Protein AF-W1YQV9-F1 (afdb_monomer_lite)

Structure (mmCIF, N/CA/C/O backbone):
data_AF-W1YQV9-F1
#
_entry.id   AF-W1YQV9-F1
#
loop_
_atom_site.group_PDB
_atom_site.id
_atom_site.type_symbol
_atom_site.label_atom_id
_atom_site.label_alt_id
_atom_site.label_comp_id
_atom_site.label_asym_id
_atom_site.label_entity_id
_atom_site.label_seq_id
_atom_site.pdbx_PDB_ins_code
_atom_site.Cartn_x
_atom_site.Cartn_y
_atom_site.Cartn_z
_atom_site.occupancy
_atom_site.B_iso_or_equiv
_atom_site.auth_seq_id
_atom_site.auth_comp_id
_atom_site.auth_asym_id
_atom_site.auth_atom_id
_atom_site.pdbx_PDB_model_num
ATOM 1 N N . GLY A 1 1 ? -14.331 13.072 14.567 1.00 73.38 1 GLY A N 1
ATOM 2 C CA . GLY A 1 1 ? -13.737 12.797 13.239 1.00 73.38 1 GLY A CA 1
ATOM 3 C C . GLY A 1 1 ? -13.596 11.299 13.041 1.00 73.38 1 GLY A C 1
ATOM 4 O O . GLY A 1 1 ? -13.651 10.579 14.029 1.00 73.38 1 GLY A O 1
ATOM 5 N N . ARG A 1 2 ? -13.445 10.822 11.799 1.00 82.69 2 ARG A N 1
ATOM 6 C CA . ARG A 1 2 ? -13.126 9.414 11.493 1.00 82.69 2 ARG A CA 1
ATOM 7 C C . ARG A 1 2 ? -11.724 9.350 10.889 1.00 82.69 2 ARG A C 1
ATOM 9 O O . ARG A 1 2 ? -11.418 10.165 10.026 1.00 82.69 2 ARG A O 1
ATOM 16 N N . ILE A 1 3 ? -10.904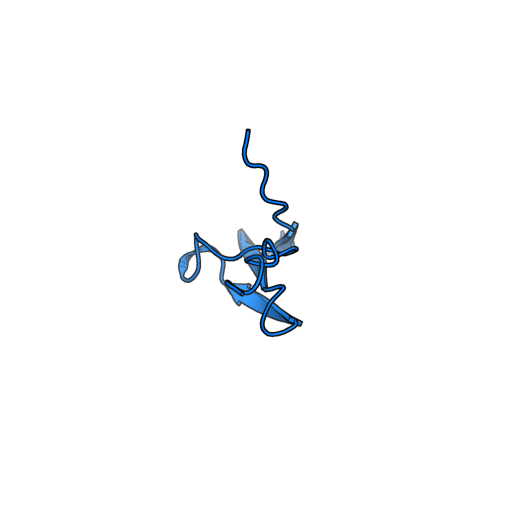 8.414 11.355 1.00 86.50 3 ILE A N 1
ATOM 17 C CA . ILE A 1 3 ? -9.545 8.159 10.862 1.00 86.50 3 ILE A CA 1
ATOM 18 C C . ILE A 1 3 ? -9.494 6.700 10.407 1.00 86.50 3 ILE A C 1
ATOM 20 O O . ILE A 1 3 ? -10.056 5.834 11.077 1.00 86.50 3 ILE A O 1
ATOM 24 N N . ALA A 1 4 ? -8.837 6.444 9.279 1.00 89.88 4 ALA A N 1
ATOM 25 C CA . ALA A 1 4 ? -8.553 5.107 8.772 1.00 89.88 4 ALA A CA 1
ATOM 26 C C . ALA A 1 4 ? -7.038 4.950 8.610 1.00 89.88 4 ALA A C 1
ATOM 28 O O . ALA A 1 4 ? -6.377 5.867 8.118 1.00 89.88 4 ALA A O 1
ATOM 29 N N . LEU A 1 5 ? -6.494 3.806 9.035 1.00 93.62 5 LEU A N 1
ATOM 30 C CA . LEU A 1 5 ? -5.086 3.480 8.825 1.00 93.62 5 LEU A CA 1
ATOM 31 C C . LEU A 1 5 ? -4.950 2.556 7.616 1.00 93.62 5 LEU A C 1
ATOM 33 O O . LEU A 1 5 ? -5.493 1.450 7.605 1.00 93.62 5 LEU A O 1
ATOM 37 N N . HIS A 1 6 ? -4.184 3.006 6.629 1.00 95.50 6 HIS A N 1
ATOM 38 C CA . HIS A 1 6 ? -3.815 2.232 5.449 1.00 95.50 6 HIS A CA 1
ATOM 39 C C . HIS A 1 6 ? -2.323 1.893 5.517 1.00 95.50 6 HIS A C 1
ATOM 41 O O . HIS A 1 6 ? -1.528 2.691 6.010 1.00 95.50 6 HIS A O 1
ATOM 47 N N . GLY A 1 7 ? -1.950 0.710 5.032 1.00 96.00 7 GLY A N 1
ATOM 48 C CA . GLY A 1 7 ? -0.560 0.264 4.969 1.00 96.00 7 GLY A CA 1
ATOM 49 C C . GLY A 1 7 ? -0.304 -0.447 3.651 1.00 96.00 7 GLY A C 1
ATOM 50 O O . GLY A 1 7 ? -1.008 -1.409 3.335 1.00 96.00 7 GLY A O 1
ATOM 51 N N . TRP A 1 8 ? 0.666 0.044 2.882 1.00 98.00 8 TRP A N 1
ATOM 52 C CA . TRP A 1 8 ? 0.979 -0.438 1.537 1.00 98.00 8 TRP A CA 1
ATOM 53 C C . TRP A 1 8 ? 2.465 -0.776 1.401 1.00 98.00 8 TRP A C 1
ATOM 55 O O . TRP A 1 8 ? 3.308 -0.184 2.072 1.00 98.00 8 TRP A O 1
ATOM 65 N N . VAL A 1 9 ? 2.768 -1.707 0.503 1.00 98.12 9 VAL A N 1
ATOM 66 C CA . VAL A 1 9 ? 4.114 -2.060 0.051 1.00 98.12 9 VAL A CA 1
ATOM 67 C C . VAL A 1 9 ? 4.220 -1.663 -1.414 1.00 98.12 9 VAL A C 1
ATOM 69 O O . VAL A 1 9 ? 3.386 -2.063 -2.227 1.00 98.12 9 VAL A O 1
ATOM 72 N N . TYR A 1 10 ? 5.230 -0.859 -1.729 1.00 98.25 10 TYR A N 1
ATOM 73 C CA . TYR A 1 10 ? 5.581 -0.505 -3.097 1.00 98.25 10 TYR A CA 1
ATOM 74 C C . TYR A 1 10 ? 6.715 -1.409 -3.568 1.00 98.25 10 TYR A C 1
ATOM 76 O O . TYR A 1 10 ? 7.768 -1.467 -2.931 1.00 98.25 10 TYR A O 1
ATOM 84 N N . ASP A 1 11 ? 6.487 -2.101 -4.674 1.00 97.94 11 ASP A N 1
ATOM 85 C CA . ASP A 1 11 ? 7.514 -2.864 -5.362 1.00 97.94 11 ASP A CA 1
ATOM 86 C C . ASP A 1 11 ? 8.223 -1.954 -6.376 1.00 97.94 11 ASP A C 1
ATOM 88 O O . ASP A 1 11 ? 7.603 -1.449 -7.311 1.00 97.94 11 ASP A O 1
ATOM 92 N N . ILE A 1 12 ? 9.519 -1.703 -6.165 1.00 97.44 12 ILE A N 1
ATOM 93 C CA . ILE A 1 12 ? 10.282 -0.724 -6.959 1.00 97.44 12 ILE A CA 1
ATOM 94 C C . ILE A 1 12 ? 10.504 -1.208 -8.394 1.00 97.44 12 ILE A C 1
ATOM 96 O O . ILE A 1 12 ? 10.488 -0.395 -9.315 1.00 97.44 12 ILE A O 1
ATOM 100 N N . GLU A 1 13 ? 10.709 -2.509 -8.581 1.00 98.19 13 GLU A N 1
ATOM 101 C CA . GLU A 1 13 ? 11.027 -3.096 -9.882 1.00 98.19 13 GLU A CA 1
ATOM 102 C C . GLU A 1 13 ? 9.822 -3.065 -10.832 1.00 98.19 13 GLU A C 1
ATOM 104 O O . GLU A 1 13 ? 9.953 -2.667 -11.988 1.00 98.19 13 GLU A O 1
ATOM 109 N N . SER A 1 14 ? 8.636 -3.430 -10.342 1.00 96.94 14 SER A N 1
ATOM 110 C CA . SER A 1 14 ? 7.405 -3.500 -11.140 1.00 96.94 14 SER A CA 1
ATOM 111 C C . SER A 1 14 ? 6.536 -2.243 -11.070 1.00 96.94 14 SER A C 1
ATOM 113 O O . SER A 1 14 ? 5.618 -2.090 -11.876 1.00 96.94 14 SER A O 1
ATOM 115 N N . GLY A 1 15 ? 6.763 -1.365 -10.090 1.00 97.25 15 GLY A N 1
ATOM 116 C CA . GLY A 1 15 ? 5.894 -0.221 -9.802 1.00 97.25 15 GLY A CA 1
ATOM 117 C C . GLY A 1 15 ? 4.539 -0.599 -9.189 1.00 97.25 15 GLY A C 1
ATOM 118 O O . GLY A 1 15 ? 3.640 0.241 -9.097 1.00 97.25 15 GLY A O 1
ATOM 119 N N . SER A 1 16 ? 4.359 -1.857 -8.779 1.00 97.88 16 SER A N 1
ATOM 120 C CA . SER A 1 16 ? 3.105 -2.341 -8.200 1.00 97.88 16 SER A CA 1
ATOM 121 C C . SER A 1 16 ? 2.945 -1.904 -6.744 1.00 97.88 16 SER A C 1
ATOM 123 O O . SER A 1 16 ? 3.912 -1.812 -5.990 1.00 97.88 16 SER A O 1
ATOM 125 N N . ILE A 1 17 ? 1.697 -1.690 -6.318 1.00 98.44 17 ILE A N 1
ATOM 126 C CA . ILE A 1 17 ? 1.363 -1.409 -4.916 1.00 98.44 17 ILE A CA 1
ATOM 127 C C . ILE A 1 17 ? 0.470 -2.522 -4.372 1.00 98.44 17 ILE A C 1
ATOM 129 O O . ILE A 1 17 ? -0.658 -2.719 -4.837 1.00 98.44 17 ILE A O 1
ATOM 133 N N . ALA A 1 18 ? 0.960 -3.211 -3.346 1.00 98.31 18 ALA A N 1
ATOM 134 C CA . ALA A 1 18 ? 0.191 -4.169 -2.569 1.00 98.31 18 ALA A CA 1
ATOM 135 C C . ALA A 1 18 ? -0.291 -3.509 -1.274 1.00 98.31 18 ALA A C 1
ATOM 137 O O . ALA A 1 18 ? 0.483 -2.889 -0.550 1.00 98.31 18 ALA A O 1
ATOM 138 N N . ALA A 1 19 ? -1.572 -3.639 -0.965 1.00 98.38 19 ALA A N 1
ATOM 139 C CA . ALA A 1 19 ? -2.192 -3.039 0.200 1.00 98.38 19 ALA A CA 1
ATOM 140 C C . ALA A 1 19 ? -2.612 -4.104 1.210 1.00 98.38 19 ALA A C 1
ATOM 142 O O . ALA A 1 19 ? -3.167 -5.133 0.832 1.00 98.38 19 AL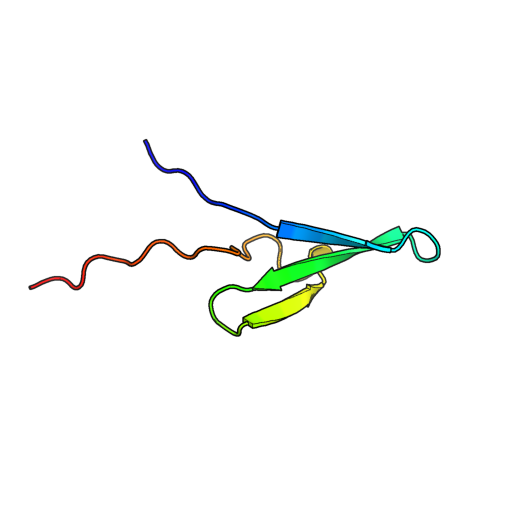A A O 1
ATOM 143 N N . PHE A 1 20 ? -2.344 -3.860 2.492 1.00 98.06 20 PHE A N 1
ATOM 144 C CA 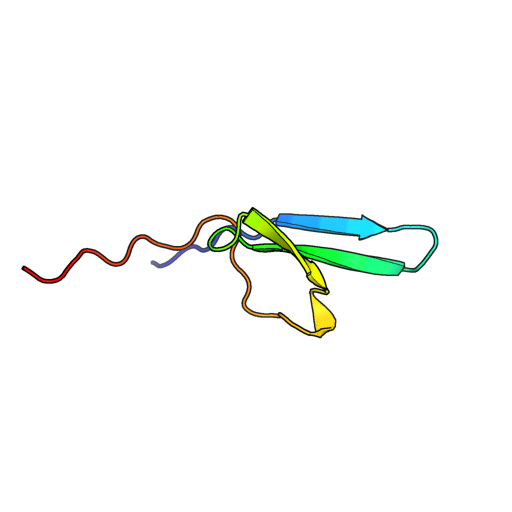. PHE A 1 20 ? -2.702 -4.795 3.552 1.00 98.06 20 PHE A CA 1
ATOM 145 C C . PHE A 1 20 ? -4.188 -4.683 3.902 1.00 98.06 20 PHE A C 1
ATOM 147 O O . PHE A 1 20 ? -4.655 -3.636 4.361 1.00 98.06 20 PHE A O 1
ATOM 154 N N . ASP A 1 21 ? -4.920 -5.776 3.707 1.00 96.56 21 ASP A N 1
ATOM 155 C CA . ASP A 1 21 ? -6.300 -5.936 4.144 1.00 96.56 21 ASP A CA 1
ATOM 156 C C . ASP A 1 21 ? -6.352 -6.443 5.582 1.00 96.56 21 ASP A C 1
ATOM 158 O O . ASP A 1 21 ? -6.055 -7.602 5.865 1.00 96.56 21 ASP A O 1
ATOM 162 N N . GLY A 1 22 ? -6.779 -5.580 6.503 1.00 93.88 22 GLY A N 1
ATOM 163 C CA . GLY A 1 22 ? -6.928 -5.930 7.910 1.00 93.88 22 GLY A CA 1
ATOM 164 C C . GLY A 1 22 ? -8.039 -6.944 8.191 1.00 93.88 22 GLY A C 1
ATOM 165 O O . GLY A 1 22 ? -8.001 -7.587 9.241 1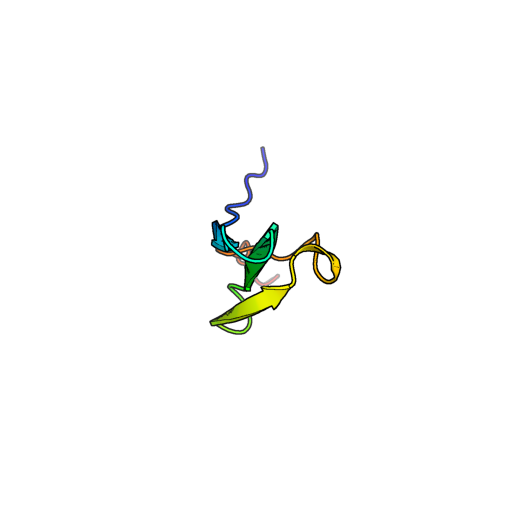.00 93.88 22 GLY A O 1
ATOM 166 N N . ALA A 1 23 ? -9.011 -7.116 7.285 1.00 92.88 23 ALA A N 1
ATOM 167 C CA . ALA A 1 23 ? -10.086 -8.094 7.448 1.00 92.88 23 ALA A CA 1
ATOM 168 C C . ALA A 1 23 ? -9.598 -9.517 7.148 1.00 92.88 23 ALA A C 1
ATOM 170 O O . ALA A 1 23 ? -9.803 -10.426 7.952 1.00 92.88 23 ALA A O 1
ATOM 171 N N . THR A 1 24 ? -8.922 -9.703 6.014 1.00 94.88 24 THR A N 1
ATOM 172 C CA . THR A 1 24 ? -8.419 -11.018 5.575 1.00 94.88 24 THR A CA 1
ATOM 173 C C . THR A 1 24 ? -6.986 -11.306 6.022 1.00 94.88 24 THR A C 1
ATOM 175 O O . THR A 1 24 ? -6.547 -12.456 5.972 1.00 94.88 24 THR A O 1
ATOM 178 N N . ARG A 1 25 ? -6.260 -10.284 6.495 1.00 94.88 25 ARG A N 1
ATOM 179 C CA . ARG A 1 25 ? -4.821 -10.310 6.815 1.00 94.88 25 ARG A CA 1
ATOM 180 C C . ARG A 1 25 ? -3.955 -10.714 5.623 1.00 94.88 25 ARG A C 1
ATOM 182 O O . ARG A 1 25 ? -2.961 -11.417 5.788 1.00 94.88 25 ARG A O 1
ATOM 189 N N . GLN A 1 26 ? -4.340 -10.274 4.430 1.00 97.69 26 GLN A N 1
ATOM 190 C CA . GLN A 1 26 ? -3.626 -10.541 3.185 1.00 97.69 26 GLN A CA 1
ATOM 191 C C . GLN A 1 26 ? -3.206 -9.241 2.510 1.00 97.69 26 GLN A C 1
ATOM 193 O O . GLN A 1 26 ? -3.803 -8.187 2.718 1.00 97.69 26 GLN A O 1
ATOM 198 N N . PHE A 1 27 ? -2.184 -9.329 1.666 1.00 98.06 27 PHE A N 1
ATOM 199 C CA . PHE A 1 27 ? -1.843 -8.251 0.749 1.00 98.06 27 PHE A CA 1
ATOM 200 C C . PHE A 1 27 ? -2.626 -8.420 -0.550 1.00 98.06 27 PHE A C 1
ATOM 202 O O . PHE A 1 27 ? -2.575 -9.472 -1.184 1.00 98.06 27 PHE A O 1
ATOM 209 N N . VAL A 1 28 ? -3.345 -7.375 -0.947 1.00 98.06 28 VAL A N 1
ATOM 210 C CA . VAL A 1 28 ? -4.152 -7.340 -2.170 1.00 98.06 28 VAL A CA 1
ATOM 211 C C . VAL A 1 28 ? -3.696 -6.193 -3.072 1.00 98.06 28 VAL A C 1
ATOM 213 O O . VAL A 1 28 ? -3.245 -5.167 -2.561 1.00 98.06 28 VAL A O 1
ATOM 216 N N . PRO A 1 29 ? -3.805 -6.298 -4.408 1.00 98.19 29 PRO A N 1
ATOM 217 C CA . PRO A 1 29 ? -3.434 -5.197 -5.292 1.00 98.19 29 PRO A CA 1
ATOM 218 C C . PRO A 1 29 ? -4.270 -3.949 -4.992 1.00 98.19 29 PRO A C 1
ATOM 220 O O . PRO A 1 29 ? -5.504 -4.000 -5.056 1.00 98.19 29 PRO A O 1
ATOM 223 N N . LEU A 1 30 ? -3.614 -2.824 -4.694 1.00 97.81 30 LEU A N 1
ATOM 224 C CA . LEU A 1 30 ? -4.303 -1.581 -4.334 1.00 97.81 30 LEU A CA 1
ATOM 225 C C . LEU A 1 30 ? -5.175 -1.061 -5.480 1.00 97.81 30 LEU A C 1
ATOM 227 O O . LEU A 1 30 ? -6.291 -0.608 -5.244 1.00 97.81 30 LEU A O 1
ATOM 231 N N . ALA A 1 31 ? -4.686 -1.165 -6.718 1.00 97.12 31 ALA A N 1
ATOM 232 C CA . ALA A 1 31 ? -5.400 -0.695 -7.903 1.00 97.12 31 ALA A CA 1
ATOM 233 C C . ALA A 1 31 ? -6.786 -1.350 -8.057 1.00 97.12 31 ALA A C 1
ATOM 235 O O . ALA A 1 31 ? -7.735 -0.692 -8.475 1.00 97.12 31 ALA A O 1
ATOM 236 N N . ALA A 1 32 ? -6.916 -2.624 -7.671 1.00 97.88 32 ALA A N 1
ATOM 237 C CA . ALA A 1 32 ? -8.187 -3.346 -7.686 1.00 97.88 32 ALA A CA 1
ATOM 238 C C . ALA A 1 32 ? -9.001 -3.161 -6.391 1.00 97.88 32 ALA A C 1
ATOM 240 O O . ALA A 1 32 ? -10.216 -3.342 -6.395 1.00 97.88 32 ALA A O 1
ATOM 241 N N . ASN A 1 33 ? -8.351 -2.787 -5.283 1.00 96.81 33 ASN A N 1
ATOM 242 C CA . ASN A 1 33 ? -8.947 -2.726 -3.947 1.00 96.81 33 ASN A CA 1
ATOM 243 C C . ASN A 1 33 ? -8.696 -1.366 -3.263 1.00 96.81 33 ASN A C 1
ATOM 245 O O . ASN A 1 33 ? -8.128 -1.318 -2.170 1.00 96.81 33 ASN A O 1
ATOM 249 N N . PRO A 1 34 ? -9.141 -0.235 -3.840 1.00 94.94 34 PRO A N 1
ATOM 250 C CA . PRO A 1 34 ? -8.760 1.105 -3.375 1.00 94.94 34 PRO A CA 1
ATOM 251 C C . PRO A 1 34 ? -9.310 1.482 -1.989 1.00 94.94 34 PRO A C 1
ATOM 253 O O . PRO A 1 34 ? -8.905 2.485 -1.411 1.00 94.94 34 PRO A O 1
ATOM 256 N N . ARG A 1 35 ? -10.260 0.705 -1.453 1.00 93.56 35 ARG A N 1
ATOM 257 C CA . ARG A 1 35 ? -10.924 0.961 -0.161 1.00 93.56 35 ARG A CA 1
ATOM 258 C C . ARG A 1 35 ? -10.409 0.090 0.982 1.00 93.56 35 ARG A C 1
ATOM 260 O O . ARG A 1 35 ? -10.950 0.158 2.083 1.00 93.56 35 ARG A O 1
ATOM 267 N N . VAL A 1 36 ? -9.406 -0.744 0.725 1.00 95.00 36 VAL A N 1
ATOM 268 C CA . VAL A 1 36 ? -8.853 -1.655 1.727 1.00 95.00 36 VAL A CA 1
ATOM 269 C C . VAL A 1 36 ? -8.261 -0.884 2.907 1.00 95.00 36 VAL A C 1
ATOM 271 O O . VAL A 1 36 ? -7.599 0.136 2.719 1.00 95.00 36 VAL A O 1
ATOM 274 N N . CYS A 1 37 ? -8.499 -1.363 4.127 1.00 95.31 37 CYS A N 1
ATOM 275 C CA . CYS A 1 37 ? -8.049 -0.719 5.357 1.00 95.31 37 CYS A CA 1
ATOM 276 C C . CYS A 1 37 ? -7.235 -1.707 6.195 1.00 95.31 37 CYS A C 1
ATOM 278 O O . CYS A 1 37 ? -7.679 -2.833 6.422 1.00 95.31 37 CYS A O 1
ATOM 280 N N . ALA A 1 38 ? -6.074 -1.276 6.689 1.00 95.25 38 ALA A N 1
ATOM 281 C CA . ALA A 1 38 ? -5.200 -2.123 7.500 1.00 95.25 38 ALA A CA 1
ATOM 282 C C . ALA A 1 38 ? -5.754 -2.313 8.918 1.00 95.25 38 ALA A C 1
ATOM 284 O O . ALA A 1 38 ? -5.602 -3.375 9.516 1.00 95.25 38 ALA A O 1
ATOM 285 N N . ILE A 1 39 ? -6.425 -1.287 9.448 1.00 91.69 39 ILE A N 1
ATOM 286 C CA . ILE A 1 39 ? -7.139 -1.351 10.724 1.00 91.69 39 ILE A CA 1
ATOM 287 C C . ILE A 1 39 ? -8.604 -1.011 10.454 1.00 91.69 39 ILE A C 1
ATOM 289 O O . ILE A 1 39 ? -8.976 0.167 10.495 1.00 91.69 39 ILE A O 1
ATOM 293 N N . PRO A 1 40 ? -9.453 -2.008 10.143 1.00 77.69 40 PRO A N 1
ATOM 294 C CA . PRO A 1 40 ? -10.875 -1.759 10.004 1.00 77.69 40 PRO A CA 1
ATOM 295 C C . PRO A 1 40 ? -11.405 -1.205 11.327 1.00 77.69 40 PRO A C 1
ATOM 297 O O . PRO A 1 40 ? -11.117 -1.736 12.404 1.00 77.69 40 PRO A O 1
ATOM 300 N N . LEU A 1 41 ? -12.178 -0.119 11.252 1.00 72.25 41 LEU A N 1
ATOM 301 C CA . LEU A 1 41 ? -12.922 0.358 12.410 1.00 72.25 41 LEU A CA 1
ATOM 302 C C . LEU A 1 41 ? -13.789 -0.808 12.886 1.00 72.25 41 LEU A C 1
ATOM 304 O O . LEU A 1 41 ? -14.598 -1.323 12.114 1.00 72.25 41 LEU A O 1
ATOM 308 N N . ARG A 1 42 ? -13.637 -1.224 14.149 1.00 67.62 42 ARG A N 1
ATOM 309 C CA . ARG A 1 42 ? -14.667 -2.058 14.769 1.00 67.62 42 ARG A CA 1
ATOM 310 C C . ARG A 1 42 ? -15.950 -1.246 14.704 1.00 67.62 42 ARG A C 1
ATOM 312 O O . ARG A 1 42 ? -16.057 -0.222 15.377 1.00 67.62 42 ARG A O 1
ATOM 319 N N . GLN A 1 43 ? -16.901 -1.675 13.879 1.00 59.41 43 GLN A N 1
ATOM 320 C CA . GLN A 1 43 ? -18.268 -1.220 14.052 1.00 59.41 43 GLN A CA 1
ATOM 321 C C . GLN A 1 43 ? -18.663 -1.626 15.474 1.00 59.41 43 GLN A C 1
ATOM 323 O O . GLN A 1 43 ? -18.532 -2.808 15.805 1.00 59.41 43 GLN A O 1
ATOM 328 N N . PRO A 1 44 ? -19.063 -0.682 16.342 1.00 56.69 44 PRO A N 1
ATOM 329 C CA . PRO A 1 44 ? -19.685 -1.074 17.590 1.00 56.69 44 PRO A CA 1
ATOM 330 C C . PRO A 1 44 ? -20.892 -1.931 17.217 1.00 56.69 44 PRO A C 1
ATOM 332 O O . PRO A 1 44 ? -21.734 -1.506 16.423 1.00 56.69 44 PRO A O 1
ATOM 335 N N . THR A 1 45 ? -20.918 -3.166 17.713 1.00 57.22 45 THR A N 1
ATOM 336 C CA . THR A 1 45 ? -22.074 -4.045 17.583 1.00 57.22 45 THR A CA 1
ATOM 337 C C . THR A 1 45 ? -23.261 -3.279 18.156 1.00 57.22 45 THR A C 1
ATOM 339 O O . THR A 1 45 ? -23.203 -2.849 19.309 1.00 57.22 45 THR A O 1
ATOM 342 N N . ALA A 1 46 ? -24.284 -3.020 17.341 1.00 56.81 46 ALA A N 1
ATOM 343 C CA . ALA A 1 46 ? -25.524 -2.449 17.848 1.00 56.81 46 ALA A CA 1
ATOM 344 C C . ALA A 1 46 ? -26.091 -3.419 18.899 1.00 56.81 46 ALA A C 1
ATOM 346 O O . ALA A 1 46 ? -26.137 -4.624 18.640 1.00 56.81 46 ALA A O 1
ATOM 347 N N . ALA A 1 47 ? -26.399 -2.888 20.085 1.00 53.81 47 ALA A N 1
ATOM 348 C CA . ALA A 1 47 ? -26.974 -3.625 21.209 1.00 53.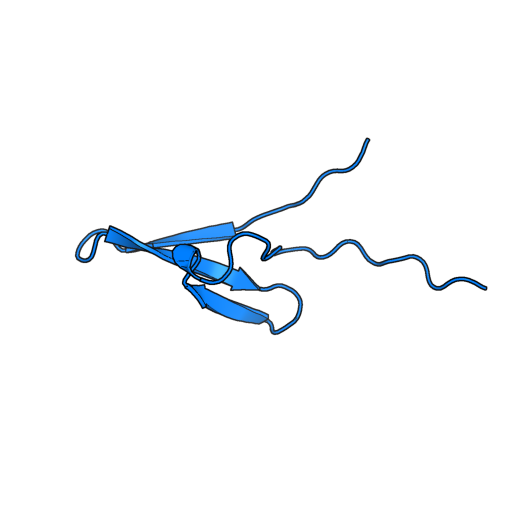81 47 ALA A CA 1
ATOM 349 C C . ALA A 1 47 ? -28.445 -3.976 20.962 1.00 53.81 47 ALA A C 1
ATOM 351 O O . ALA A 1 47 ? -29.123 -3.177 20.273 1.00 53.81 47 ALA A O 1
#

Foldseek 3Di:
DDDFAWDWDADPVVRWIWTQACVVRDTDGCVVVVPGTVDPPPPPDDD

Secondary structure (DSSP, 8-state):
----B--EEE-TTT--EEEEETTTTEEEETTT-TT--SB---PPPP-

InterPro domains:
  IPR036874 Carbonic anhydrase superfamily [SSF53056] (1-31)

pLDDT: mean 89.63, std 13.41, range [53.81, 98.44]

Radius of gyration: 12.79 Å; chains: 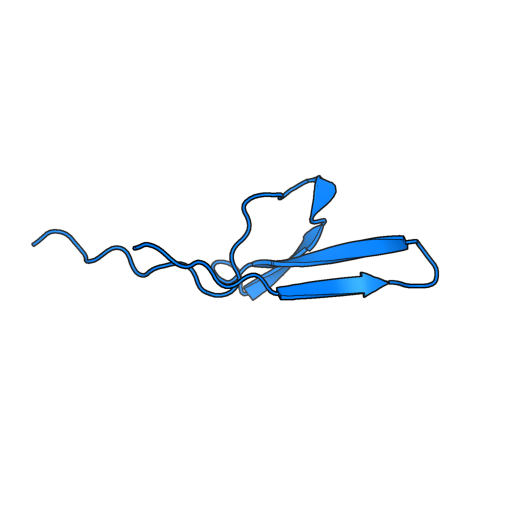1; bounding box: 38×24×32 Å

Sequence (47 aa):
GRIALHGWVYDIESGSIAAFDGATRQFVPLAANPRVCAIPLRQPTAA

Organism: NCBI:txid408170